Protein AF-A0A4U2YGP8-F1 (afdb_monomer)

Structure (mmCIF, N/CA/C/O backbone):
data_AF-A0A4U2YGP8-F1
#
_entry.id   AF-A0A4U2YGP8-F1
#
loop_
_atom_site.group_PDB
_atom_site.id
_atom_site.type_symbol
_atom_site.label_atom_id
_atom_site.label_alt_id
_atom_site.label_comp_id
_atom_site.label_asym_id
_atom_site.label_entity_id
_atom_site.label_seq_id
_atom_site.pdbx_PDB_ins_code
_atom_site.Cartn_x
_atom_site.Cartn_y
_atom_site.Cartn_z
_atom_site.occupancy
_atom_site.B_iso_or_equiv
_atom_site.auth_seq_id
_atom_site.auth_comp_id
_atom_site.auth_asym_id
_atom_site.auth_atom_id
_atom_site.pdbx_PDB_model_num
ATOM 1 N N . PHE A 1 1 ? -11.667 -9.996 11.990 1.00 71.75 1 PHE A N 1
ATOM 2 C CA . PHE A 1 1 ? -10.645 -8.971 11.695 1.00 71.75 1 PHE A CA 1
ATOM 3 C C . PHE A 1 1 ? -10.721 -7.871 12.737 1.00 71.75 1 PHE A C 1
ATOM 5 O O . PHE A 1 1 ? -11.808 -7.381 13.012 1.00 71.75 1 PHE A O 1
ATOM 12 N N . THR A 1 2 ? -9.603 -7.500 13.353 1.00 87.94 2 THR A N 1
ATOM 13 C CA . THR A 1 2 ? -9.542 -6.333 14.240 1.00 87.94 2 THR A CA 1
ATOM 14 C C . THR A 1 2 ? -9.664 -5.047 13.424 1.00 87.94 2 THR A C 1
ATOM 16 O O . THR A 1 2 ? -9.328 -5.014 12.240 1.00 87.94 2 THR A O 1
ATOM 19 N N . LYS A 1 3 ? -10.110 -3.954 14.052 1.00 85.00 3 LYS A N 1
ATOM 20 C CA . LYS A 1 3 ? -10.269 -2.638 13.400 1.00 85.00 3 LYS A CA 1
ATOM 21 C C . LYS A 1 3 ? -9.014 -2.199 12.627 1.00 85.00 3 LYS A C 1
ATOM 23 O O . LYS A 1 3 ? -9.107 -1.633 11.544 1.00 85.00 3 LYS A O 1
ATOM 28 N N . VAL A 1 4 ? -7.834 -2.523 13.159 1.00 88.31 4 VAL A N 1
ATOM 29 C CA . VAL A 1 4 ? -6.535 -2.233 12.534 1.00 88.31 4 VAL A CA 1
ATOM 30 C C . VAL A 1 4 ? -6.283 -3.107 11.299 1.00 88.31 4 VAL A C 1
ATOM 32 O O . VAL A 1 4 ? -5.720 -2.628 10.319 1.00 88.31 4 VAL A O 1
ATOM 35 N N . GLN A 1 5 ? -6.712 -4.372 11.317 1.00 81.75 5 GLN A N 1
ATOM 36 C CA . GLN A 1 5 ? -6.596 -5.272 10.166 1.00 81.75 5 GLN A CA 1
ATOM 37 C C . GLN A 1 5 ? -7.490 -4.820 9.006 1.00 81.75 5 GLN A C 1
ATOM 39 O O . GLN A 1 5 ? -7.021 -4.787 7.875 1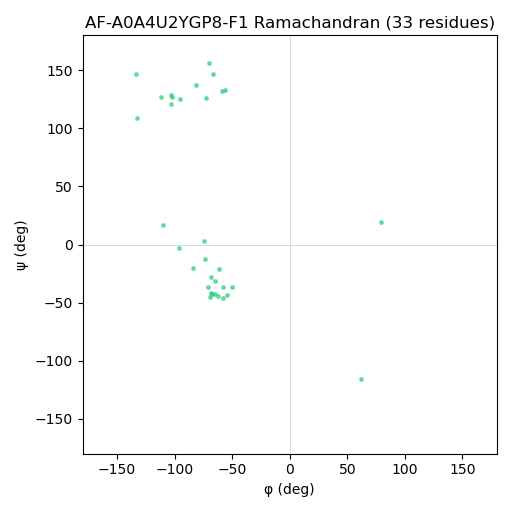.00 81.75 5 GLN A O 1
ATOM 44 N N . VAL A 1 6 ? -8.730 -4.402 9.288 1.00 84.56 6 VAL A N 1
ATOM 45 C CA . VAL A 1 6 ? -9.651 -3.877 8.261 1.00 84.56 6 VAL A CA 1
ATOM 46 C C . VAL A 1 6 ? -9.088 -2.604 7.627 1.00 84.56 6 VAL A C 1
ATOM 48 O O . VAL A 1 6 ? -9.054 -2.494 6.406 1.00 84.56 6 VAL A O 1
ATOM 51 N N . LYS A 1 7 ? -8.552 -1.684 8.442 1.00 86.12 7 LYS A N 1
ATOM 52 C CA . LYS A 1 7 ? -7.908 -0.462 7.942 1.00 86.12 7 LYS A CA 1
ATOM 53 C C . LYS A 1 7 ? -6.748 -0.773 6.987 1.00 86.12 7 LYS A C 1
ATOM 55 O O . LYS A 1 7 ? -6.688 -0.213 5.905 1.00 86.12 7 LYS A O 1
ATOM 60 N N . ARG A 1 8 ? -5.872 -1.716 7.348 1.00 82.69 8 ARG A N 1
ATOM 61 C CA . ARG A 1 8 ? -4.720 -2.108 6.514 1.00 82.69 8 ARG A CA 1
ATOM 62 C C . ARG A 1 8 ? -5.115 -2.746 5.184 1.00 82.69 8 ARG A C 1
ATOM 64 O O . ARG A 1 8 ? -4.359 -2.627 4.226 1.00 82.69 8 ARG A O 1
ATOM 71 N N . ILE A 1 9 ? -6.246 -3.450 5.141 1.00 83.62 9 ILE A N 1
ATOM 72 C CA . ILE A 1 9 ? -6.777 -4.021 3.898 1.00 83.62 9 ILE A CA 1
ATOM 73 C C . ILE A 1 9 ? -7.274 -2.894 2.985 1.00 83.62 9 ILE A C 1
ATOM 75 O O . ILE A 1 9 ? -6.910 -2.869 1.815 1.00 83.62 9 ILE A 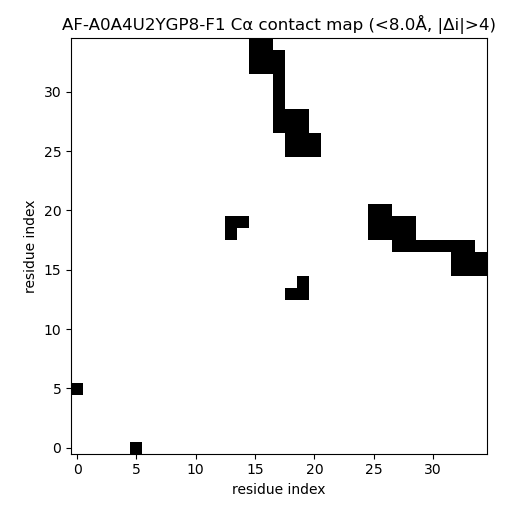O 1
ATOM 79 N N . LEU A 1 10 ? -8.019 -1.930 3.536 1.00 82.44 10 LEU A N 1
ATOM 80 C CA . LEU A 1 10 ? -8.511 -0.762 2.796 1.00 82.44 10 LEU A CA 1
ATOM 81 C C . LEU A 1 10 ? -7.372 0.149 2.312 1.00 82.44 10 LEU A C 1
ATOM 83 O O . LEU A 1 10 ? -7.359 0.550 1.156 1.00 82.44 10 LEU A O 1
ATOM 87 N N . ASP A 1 11 ? -6.361 0.401 3.148 1.00 81.69 11 ASP A N 1
ATOM 88 C CA . ASP A 1 11 ? -5.177 1.195 2.775 1.00 81.69 11 ASP A CA 1
ATOM 89 C C . ASP A 1 11 ? -4.385 0.564 1.608 1.00 81.69 11 ASP A C 1
ATOM 91 O O . ASP A 1 11 ? -3.613 1.240 0.930 1.00 81.69 11 ASP A O 1
ATOM 95 N N . ARG A 1 12 ? -4.552 -0.744 1.373 1.00 79.56 12 ARG A N 1
ATOM 96 C CA . ARG A 1 12 ? -3.896 -1.512 0.304 1.00 79.56 12 ARG A CA 1
ATOM 9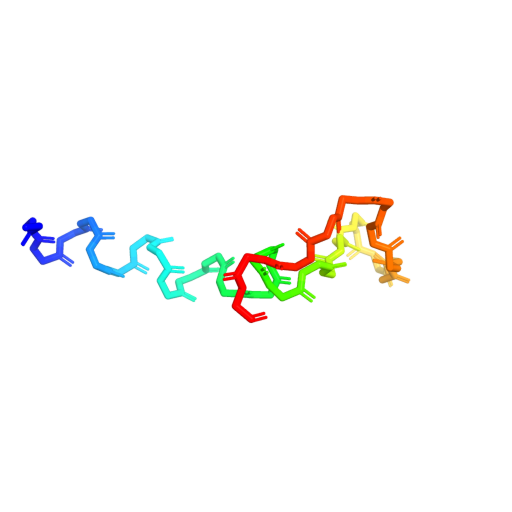7 C C . ARG A 1 12 ? -4.871 -1.948 -0.788 1.00 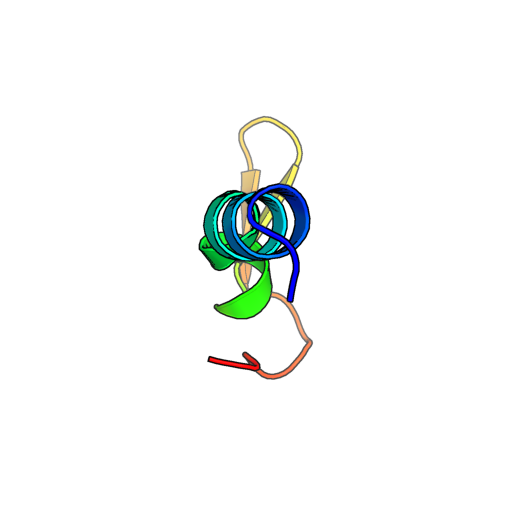79.56 12 ARG A C 1
ATOM 99 O O . ARG A 1 12 ? -4.539 -2.818 -1.586 1.00 79.56 12 ARG A O 1
ATOM 106 N N . GLU A 1 13 ? -6.054 -1.346 -0.856 1.00 81.44 13 GLU A N 1
ATOM 107 C CA . GLU A 1 13 ? -7.082 -1.696 -1.836 1.00 81.44 13 GLU A CA 1
ATOM 108 C C . GLU A 1 13 ? -6.555 -1.638 -3.276 1.00 81.44 13 GLU A C 1
ATOM 110 O O . GLU A 1 13 ? -6.765 -2.574 -4.041 1.00 81.44 13 GLU A O 1
ATOM 115 N N . SER A 1 14 ? -5.791 -0.601 -3.633 1.00 75.81 14 SER A N 1
ATOM 116 C CA . SER A 1 14 ? -5.191 -0.470 -4.970 1.00 75.81 14 SER A CA 1
ATOM 117 C C . SER A 1 14 ? -4.296 -1.656 -5.340 1.00 75.81 14 SER A C 1
ATOM 119 O O . SER A 1 14 ? -4.312 -2.105 -6.482 1.00 75.81 14 SER A O 1
ATOM 121 N N . PHE A 1 15 ? -3.573 -2.209 -4.365 1.00 77.62 15 PHE A N 1
ATOM 122 C CA . PHE A 1 15 ? -2.745 -3.398 -4.557 1.00 77.62 15 PHE A C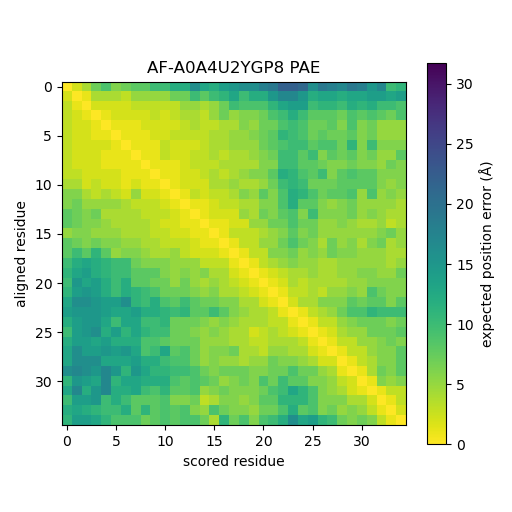A 1
ATOM 123 C C . PHE A 1 15 ? -3.605 -4.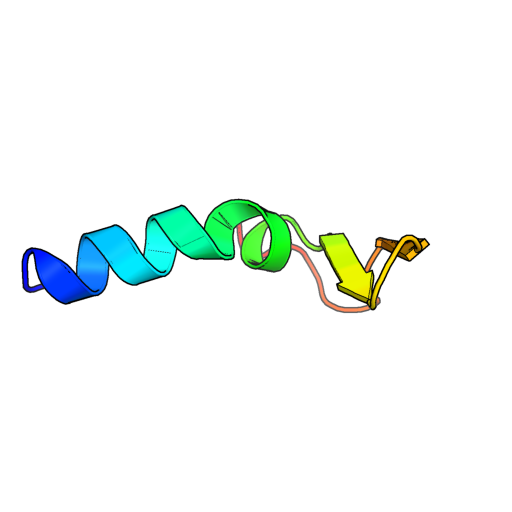642 -4.805 1.00 77.62 15 PHE A C 1
ATOM 125 O O . PHE A 1 15 ? -3.315 -5.429 -5.702 1.00 77.62 15 PHE A O 1
ATOM 132 N N . TYR A 1 16 ? -4.702 -4.796 -4.058 1.00 77.25 16 TYR A N 1
ATOM 133 C CA . TYR A 1 16 ? -5.648 -5.898 -4.258 1.00 77.25 16 TYR A CA 1
ATOM 134 C C . TYR A 1 16 ? -6.424 -5.801 -5.578 1.00 77.25 16 TYR A C 1
ATOM 136 O O . TYR A 1 16 ? -6.747 -6.837 -6.153 1.00 77.25 16 TYR A O 1
ATOM 144 N N . ARG A 1 17 ? -6.635 -4.582 -6.093 1.00 77.00 17 ARG A N 1
ATOM 145 C CA . ARG A 1 17 ? -7.161 -4.301 -7.442 1.00 77.00 17 ARG A CA 1
ATOM 146 C C . ARG A 1 17 ? -6.137 -4.549 -8.561 1.00 77.00 17 ARG A C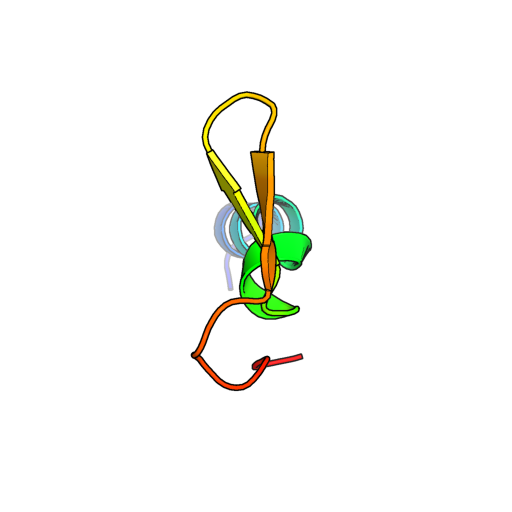 1
ATOM 148 O O . ARG A 1 17 ? -6.417 -4.272 -9.723 1.00 77.00 17 ARG A O 1
ATOM 155 N N . GLY A 1 18 ? -4.941 -5.041 -8.228 1.00 77.00 18 GLY A N 1
ATOM 156 C CA . GLY A 1 18 ? -3.898 -5.360 -9.200 1.00 77.00 18 GLY A CA 1
ATOM 157 C C . GLY A 1 18 ? -3.115 -4.146 -9.697 1.00 77.00 18 GLY A C 1
ATOM 158 O O . GLY A 1 18 ? -2.479 -4.233 -10.741 1.00 77.00 18 GLY A O 1
ATOM 159 N N . ILE A 1 19 ? -3.128 -3.017 -8.983 1.00 79.25 19 ILE A N 1
ATOM 160 C CA . ILE A 1 19 ? -2.351 -1.823 -9.337 1.00 79.25 19 ILE A CA 1
ATOM 161 C C . ILE A 1 19 ? -1.122 -1.742 -8.430 1.00 79.25 19 ILE A C 1
ATOM 163 O O . ILE A 1 19 ? -1.231 -1.646 -7.207 1.00 79.25 19 ILE A O 1
ATOM 167 N N . TYR A 1 20 ? 0.060 -1.742 -9.039 1.00 76.56 20 TYR A N 1
ATOM 168 C CA . TYR A 1 20 ? 1.336 -1.592 -8.351 1.00 76.56 20 TYR A CA 1
ATOM 169 C C . TYR A 1 20 ? 1.847 -0.168 -8.530 1.00 76.56 20 TYR A C 1
ATOM 171 O O . TYR A 1 20 ? 1.972 0.331 -9.649 1.00 76.56 20 TYR A O 1
ATOM 179 N N . THR A 1 21 ? 2.157 0.483 -7.414 1.00 75.25 21 THR A N 1
ATOM 180 C CA . THR A 1 21 ? 2.748 1.819 -7.376 1.00 75.25 21 THR A CA 1
ATOM 181 C C . THR A 1 21 ? 4.179 1.751 -6.865 1.00 75.25 21 THR A C 1
ATOM 183 O O . THR A 1 21 ? 4.444 1.226 -5.784 1.00 75.25 21 THR A O 1
ATOM 186 N N . TYR A 1 22 ? 5.111 2.317 -7.630 1.00 76.19 22 TYR A N 1
ATOM 187 C CA . TYR A 1 22 ? 6.486 2.534 -7.189 1.00 76.19 22 TYR A CA 1
ATOM 188 C C . TYR A 1 22 ? 6.902 3.965 -7.530 1.00 76.19 22 TYR A C 1
ATOM 190 O O . TYR A 1 22 ? 7.050 4.333 -8.697 1.00 76.19 22 TYR A O 1
ATOM 198 N N . GLY A 1 23 ? 7.035 4.807 -6.502 1.00 80.62 23 GLY A N 1
ATOM 199 C CA . GLY A 1 23 ? 7.256 6.242 -6.681 1.00 80.62 23 GLY A CA 1
ATOM 200 C C . GLY A 1 23 ? 6.087 6.912 -7.414 1.00 80.62 23 GLY A C 1
ATOM 201 O O . GLY A 1 23 ? 4.974 6.950 -6.901 1.00 80.62 23 GLY A O 1
ATOM 202 N N . GLN A 1 24 ? 6.353 7.442 -8.611 1.00 77.19 24 GLN A N 1
ATOM 203 C CA . GLN A 1 24 ? 5.368 8.104 -9.484 1.00 77.19 24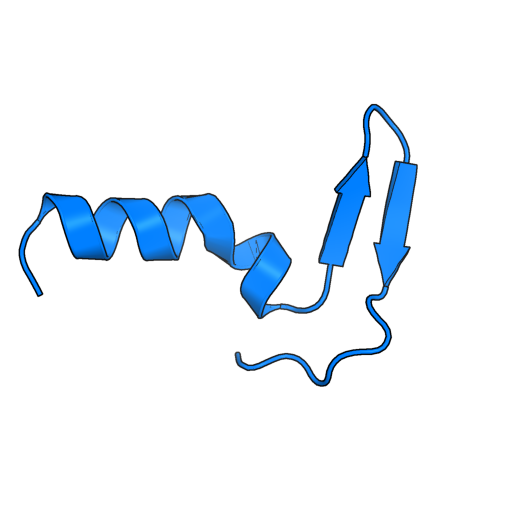 GLN A CA 1
ATOM 204 C C . GLN A 1 24 ? 4.787 7.162 -10.557 1.00 77.19 24 GLN A C 1
ATOM 206 O O . GLN A 1 24 ? 3.926 7.570 -11.332 1.00 77.19 24 GLN A O 1
ATOM 211 N N . ILE A 1 25 ? 5.260 5.914 -10.634 1.00 75.19 25 ILE A N 1
ATOM 212 C CA . ILE A 1 25 ? 4.879 4.971 -11.687 1.00 75.19 25 ILE A CA 1
ATOM 213 C C . ILE A 1 25 ? 3.741 4.085 -11.181 1.00 75.19 25 ILE A C 1
ATOM 215 O O . ILE A 1 25 ? 3.866 3.438 -10.140 1.00 75.19 25 ILE A O 1
ATOM 219 N N . GLN A 1 26 ? 2.646 4.057 -11.940 1.00 80.81 26 GLN A N 1
ATOM 220 C CA . GLN A 1 26 ? 1.541 3.112 -11.789 1.00 80.81 26 GLN A CA 1
ATOM 221 C C . GLN A 1 26 ? 1.651 2.056 -12.885 1.00 80.81 26 GLN A C 1
ATOM 223 O O . GLN A 1 26 ? 1.779 2.394 -14.061 1.00 80.81 26 GLN A O 1
ATOM 228 N N . ALA A 1 27 ? 1.605 0.785 -12.502 1.00 77.56 27 ALA A N 1
ATOM 229 C CA . ALA A 1 27 ? 1.621 -0.335 -13.427 1.00 77.56 27 ALA A CA 1
ATOM 230 C C . 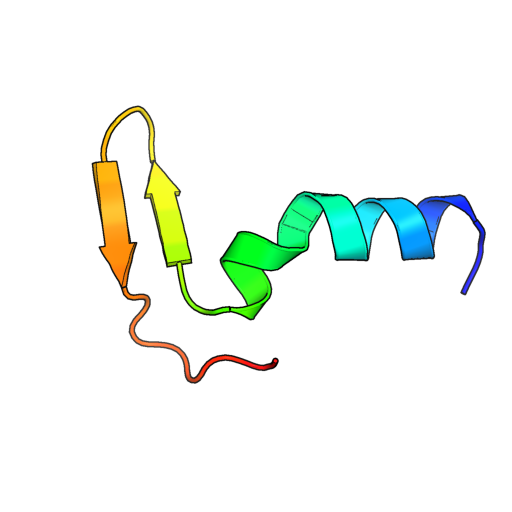ALA A 1 27 ? 0.543 -1.351 -13.051 1.00 77.56 27 ALA A C 1
ATOM 232 O O . ALA A 1 27 ? 0.268 -1.574 -11.869 1.00 77.56 27 ALA A O 1
ATOM 233 N N . ASN A 1 28 ? -0.032 -2.005 -14.058 1.00 77.81 28 ASN A N 1
ATOM 234 C CA . ASN A 1 28 ? -0.881 -3.165 -13.824 1.00 77.81 28 ASN A CA 1
ATOM 235 C C . ASN A 1 28 ? 0.007 -4.342 -13.411 1.00 77.81 28 ASN A C 1
ATOM 237 O O . ASN A 1 28 ? 0.975 -4.685 -14.091 1.00 77.81 28 ASN A O 1
ATOM 241 N N . GLY A 1 29 ? -0.321 -4.944 -12.277 1.00 73.31 29 GLY A N 1
ATOM 242 C CA . GLY A 1 29 ? 0.319 -6.147 -11.784 1.00 73.31 29 GLY A CA 1
ATOM 243 C C . GLY A 1 29 ? 0.031 -7.338 -12.682 1.00 73.31 29 GLY A C 1
ATOM 244 O O . GLY A 1 29 ? -1.053 -7.465 -13.240 1.00 73.31 29 GLY A O 1
ATOM 245 N N . GLN A 1 30 ? 0.999 -8.247 -12.779 1.00 74.50 30 GLN A N 1
ATOM 246 C CA . GLN A 1 30 ? 0.805 -9.539 -13.451 1.00 74.50 30 GLN A CA 1
ATOM 247 C C . GLN A 1 30 ? -0.054 -10.511 -12.630 1.00 74.50 30 GLN A C 1
ATOM 249 O O . GLN A 1 30 ? -0.473 -11.549 -13.136 1.00 74.50 30 GLN A O 1
ATOM 254 N N . HIS A 1 31 ? -0.304 -10.198 -11.358 1.00 72.12 31 HIS A N 1
ATOM 255 C CA . HIS A 1 31 ? -1.135 -11.015 -10.488 1.00 72.12 31 HIS A CA 1
ATOM 256 C C . HIS A 1 31 ? -2.612 -10.709 -10.756 1.00 72.12 31 HIS A C 1
ATOM 258 O O . HIS A 1 31 ? -2.964 -9.533 -10.881 1.00 72.12 31 HIS A O 1
ATOM 264 N N . PRO A 1 32 ? -3.482 -11.731 -10.815 1.00 66.81 32 PRO A N 1
ATOM 265 C CA . PRO A 1 32 ? -4.912 -11.499 -10.927 1.00 66.81 32 PRO A CA 1
ATOM 266 C C . PRO A 1 32 ? -5.386 -10.678 -9.726 1.00 66.81 32 PRO A C 1
ATOM 268 O O . PRO A 1 32 ? -5.028 -10.978 -8.582 1.00 66.81 32 PRO A O 1
ATOM 271 N N . ALA A 1 33 ? -6.168 -9.633 -10.002 1.00 75.62 33 ALA A N 1
ATOM 272 C CA . ALA A 1 33 ? -6.796 -8.836 -8.962 1.00 75.62 33 ALA A CA 1
ATOM 273 C C . ALA A 1 33 ? -7.635 -9.757 -8.067 1.00 75.62 33 ALA A C 1
ATOM 275 O O . ALA A 1 33 ? -8.354 -10.636 -8.545 1.00 75.62 33 ALA A O 1
ATOM 276 N N . ILE A 1 34 ? -7.473 -9.592 -6.759 1.00 71.44 34 ILE A N 1
ATOM 277 C CA . ILE A 1 34 ? -8.178 -10.393 -5.753 1.00 71.44 34 ILE A CA 1
ATOM 278 C C . ILE A 1 34 ? -9.574 -9.796 -5.501 1.00 71.44 34 ILE A C 1
ATOM 280 O O . ILE A 1 34 ? -10.459 -10.493 -5.005 1.00 71.44 34 ILE A O 1
ATOM 284 N N . ILE A 1 35 ? -9.758 -8.517 -5.854 1.00 63.66 35 ILE A N 1
ATOM 285 C CA . ILE A 1 35 ? -11.002 -7.739 -5.773 1.00 63.66 35 ILE A CA 1
ATOM 286 C C . ILE A 1 35 ? -11.319 -7.168 -7.152 1.00 63.66 35 ILE A C 1
ATOM 288 O O . ILE A 1 35 ? -10.373 -6.634 -7.777 1.00 63.66 35 ILE A O 1
#

Radius of gyration: 11.09 Å; Cα contacts (8 Å, |Δi|>4): 27; chains: 1; bounding box: 18×20×28 Å

Solvent-accessible surface area (backbone atoms only — not comparable to full-atom values): 2176 Å² total; per-residue (Å²): 128,54,77,68,54,52,49,57,52,62,80,39,40,56,54,38,54,17,40,44,74,59,94,91,45,77,42,78,46,93,56,80,49,82,95

Sequence (35 aa):
FTKVQVKRILDRESFYRGIYTYGQIQANGQHPAII

Mean predicted aligned error: 6.46 Å

pLDDT: mean 78.16, std 5.37, range [63.66, 88.31]

Nearest PDB structures (foldseek):
  1xds-assembly1_B  TM=4.212E-01  e=7.942E+00  Streptomyces purpurascens

Secondary structure (DSSP, 8-state):
--HHHHHHHHTTHHHHTTEEEETTEEEE-SSPP--

Foldseek 3Di:
DPPVVVVVCVVCQCVLQQWDDDPPDIDRHPDHRND

Organism: NCBI:txid1130819